Protein AF-A0A4S3JKX1-F1 (afdb_monomer_lite)

Radius of gyration: 17.15 Å; chains: 1; bounding box: 27×27×47 Å

Secondary structure (DSSP, 8-state):
-HHHHHHHHHHH----SHHHHHHHHHH-TTT-S-----SS-S---PPPTHHHHHHHHHHHHHHHT-SSHHHHHHHHHTT--TT-HHHHHHTT---S--

Structure (mmCIF, N/CA/C/O backbone):
data_AF-A0A4S3JKX1-F1
#
_entry.id   AF-A0A4S3JKX1-F1
#
loop_
_atom_site.group_PDB
_atom_site.id
_atom_site.type_symbol
_atom_site.label_atom_id
_atom_site.label_alt_id
_atom_site.label_comp_id
_atom_site.label_asym_id
_atom_site.label_entity_id
_atom_site.label_seq_id
_atom_site.pdbx_PDB_ins_code
_atom_site.Cartn_x
_atom_site.Cartn_y
_atom_site.Cartn_z
_atom_site.occupancy
_atom_site.B_iso_or_equiv
_atom_site.auth_seq_id
_atom_site.auth_comp_id
_atom_site.auth_asym_id
_atom_site.auth_atom_id
_atom_site.pdbx_PDB_model_num
ATOM 1 N N . MET A 1 1 ? -6.690 -7.264 -10.842 1.00 55.28 1 MET A N 1
ATOM 2 C CA . MET A 1 1 ? -5.610 -6.286 -10.564 1.00 55.28 1 MET A CA 1
ATOM 3 C C . MET A 1 1 ? -4.961 -5.783 -11.850 1.00 55.28 1 MET A C 1
ATOM 5 O O . MET A 1 1 ? -5.164 -4.623 -12.169 1.00 55.28 1 MET A O 1
ATOM 9 N N . ALA A 1 2 ? -4.208 -6.601 -12.604 1.00 63.41 2 ALA A N 1
ATOM 10 C CA . ALA A 1 2 ? -3.529 -6.127 -13.823 1.00 63.41 2 ALA A CA 1
ATOM 11 C C . ALA A 1 2 ? -4.509 -5.642 -14.911 1.00 63.41 2 ALA A C 1
ATOM 13 O O . ALA A 1 2 ? -4.326 -4.552 -15.443 1.00 63.41 2 ALA A O 1
ATOM 14 N N . LEU A 1 3 ? -5.590 -6.393 -15.155 1.00 70.56 3 LEU A N 1
ATOM 15 C CA . LEU A 1 3 ? -6.636 -6.021 -16.116 1.00 70.56 3 LEU A CA 1
ATOM 16 C C . LEU A 1 3 ? -7.401 -4.751 -15.701 1.00 70.56 3 LEU A C 1
ATOM 18 O O . LEU A 1 3 ? -7.641 -3.869 -16.520 1.00 70.56 3 LEU A O 1
ATOM 22 N N . ASP A 1 4 ? -7.724 -4.614 -14.413 1.00 74.69 4 ASP A N 1
ATOM 23 C CA . ASP A 1 4 ? -8.399 -3.416 -13.890 1.00 74.69 4 ASP A CA 1
ATOM 24 C C . ASP A 1 4 ? -7.527 -2.165 -14.070 1.00 74.69 4 ASP A C 1
ATOM 26 O O . ASP A 1 4 ? -8.016 -1.081 -14.385 1.00 74.69 4 ASP A O 1
ATOM 30 N N . VAL A 1 5 ? -6.211 -2.320 -13.901 1.00 69.94 5 VAL A N 1
ATOM 31 C CA . VAL A 1 5 ? -5.247 -1.234 -14.089 1.00 69.94 5 VAL A CA 1
ATOM 32 C C . VAL A 1 5 ? -5.045 -0.928 -15.566 1.00 69.94 5 VAL A C 1
ATOM 34 O O . VAL A 1 5 ? -4.941 0.242 -15.916 1.00 69.94 5 VAL A O 1
ATOM 37 N N . GLU A 1 6 ? -5.030 -1.931 -16.440 1.00 71.88 6 GLU A N 1
ATOM 38 C CA . GLU A 1 6 ? -5.019 -1.715 -17.886 1.00 71.88 6 GLU A CA 1
ATOM 39 C C . GLU A 1 6 ? -6.218 -0.868 -18.325 1.00 71.88 6 GLU A C 1
ATOM 41 O O . GLU A 1 6 ? -6.040 0.154 -18.991 1.00 71.88 6 GLU A O 1
ATOM 46 N N . LEU A 1 7 ? -7.430 -1.252 -17.916 1.00 79.62 7 LEU A N 1
ATOM 47 C CA . LEU A 1 7 ? -8.650 -0.511 -18.237 1.00 79.62 7 LEU A CA 1
ATOM 48 C C . LEU A 1 7 ? -8.585 0.925 -17.709 1.00 79.62 7 LEU A C 1
ATOM 50 O O . LEU A 1 7 ? -8.924 1.866 -18.431 1.00 79.62 7 LEU A O 1
ATOM 54 N N . PHE A 1 8 ? -8.096 1.113 -16.482 1.00 76.50 8 PHE A N 1
ATOM 55 C CA . PHE A 1 8 ? -7.911 2.434 -15.885 1.00 76.50 8 PHE A CA 1
ATOM 56 C C . PHE A 1 8 ? -6.877 3.284 -16.639 1.00 76.50 8 PHE A C 1
ATOM 58 O O . PHE A 1 8 ? -7.128 4.450 -16.926 1.00 76.50 8 PHE A O 1
ATOM 65 N N . VAL A 1 9 ? -5.738 2.712 -17.028 1.00 73.06 9 VAL A N 1
ATOM 66 C CA . VAL A 1 9 ? -4.692 3.404 -17.799 1.00 73.06 9 VAL A CA 1
ATOM 67 C C . VAL A 1 9 ? -5.201 3.798 -19.181 1.00 73.06 9 VAL A C 1
ATOM 69 O O . VAL A 1 9 ? -4.972 4.925 -19.614 1.00 73.06 9 VAL A O 1
ATOM 72 N N . ARG A 1 10 ? -5.927 2.913 -19.869 1.00 75.75 10 ARG A N 1
ATOM 73 C CA . ARG A 1 10 ? -6.507 3.219 -21.185 1.00 75.75 10 ARG A CA 1
ATOM 74 C C . ARG A 1 10 ? -7.521 4.361 -21.113 1.00 75.75 10 ARG A C 1
ATOM 76 O O . ARG A 1 10 ? -7.563 5.189 -22.016 1.00 75.75 10 ARG A O 1
ATOM 83 N N . SER A 1 11 ? -8.311 4.412 -20.041 1.00 81.12 11 SER A N 1
ATOM 84 C CA . SER A 1 11 ? -9.361 5.421 -19.854 1.00 81.12 11 SER A CA 1
ATOM 85 C C . SER A 1 11 ? -8.858 6.748 -19.272 1.00 81.12 11 SER A C 1
ATOM 87 O O . SER A 1 11 ? -9.361 7.797 -19.660 1.00 81.12 11 SER A O 1
ATOM 89 N N . HIS A 1 12 ? -7.859 6.726 -18.385 1.00 76.50 12 HIS A N 1
ATOM 90 C CA . HIS A 1 12 ? -7.445 7.896 -17.597 1.00 76.50 12 HIS A CA 1
ATOM 91 C C . HIS A 1 12 ? -5.969 8.284 -17.766 1.00 76.50 12 HIS A C 1
ATOM 93 O O . HIS A 1 12 ? -5.567 9.336 -17.281 1.00 76.50 12 HIS A O 1
ATOM 99 N N . ARG A 1 13 ? -5.147 7.469 -18.443 1.00 64.56 13 ARG A N 1
ATOM 100 C CA . ARG A 1 13 ? -3.698 7.683 -18.654 1.00 64.56 13 ARG A CA 1
ATOM 101 C C . ARG A 1 13 ? -2.880 7.866 -17.365 1.00 64.56 13 ARG A C 1
ATOM 103 O O . ARG A 1 13 ? -1.854 8.540 -17.371 1.00 64.56 13 ARG A O 1
ATOM 110 N N . LEU A 1 14 ? -3.311 7.251 -16.262 1.00 60.56 14 LEU A N 1
ATOM 111 C CA . LEU A 1 14 ? -2.640 7.322 -14.960 1.00 60.56 14 LEU A CA 1
ATOM 112 C C . LEU A 1 14 ? -2.249 5.925 -14.463 1.00 60.56 14 LEU A C 1
ATOM 114 O O . LEU A 1 14 ? -3.051 4.995 -14.512 1.00 60.56 14 LEU A O 1
ATOM 118 N N . HIS A 1 15 ? -1.031 5.785 -13.933 1.00 59.59 15 HIS A N 1
ATOM 119 C CA . HIS A 1 15 ? -0.527 4.536 -13.352 1.00 59.59 15 HIS A CA 1
ATOM 120 C C . HIS A 1 15 ? -0.518 4.600 -11.821 1.00 59.59 15 HIS A C 1
ATOM 122 O O . HIS A 1 15 ? -0.204 5.632 -11.233 1.00 59.59 15 HIS A O 1
ATOM 128 N N . ARG A 1 16 ? -0.815 3.477 -11.156 1.00 67.38 16 ARG A N 1
ATOM 129 C CA . ARG A 1 16 ? -0.809 3.370 -9.688 1.00 67.38 16 ARG A CA 1
ATOM 130 C C . ARG A 1 16 ? 0.372 2.526 -9.205 1.00 67.38 16 ARG A C 1
ATOM 132 O O . ARG A 1 16 ? 0.284 1.305 -9.216 1.00 67.38 16 ARG A O 1
ATOM 139 N N . GLY A 1 17 ? 1.443 3.165 -8.734 1.00 76.38 17 GLY A N 1
ATOM 140 C CA . GLY A 1 17 ? 2.581 2.511 -8.066 1.00 76.38 17 GLY A CA 1
ATOM 141 C C . GLY A 1 17 ? 3.518 1.702 -8.981 1.00 76.38 17 GLY A C 1
ATOM 142 O O . GLY A 1 17 ? 3.123 1.187 -10.027 1.00 76.38 17 GLY A O 1
ATOM 143 N N . ALA A 1 18 ? 4.783 1.569 -8.570 1.00 80.31 18 ALA A N 1
ATOM 144 C CA . ALA A 1 18 ? 5.848 1.005 -9.406 1.00 80.31 18 ALA A CA 1
ATOM 145 C C . ALA A 1 18 ? 5.655 -0.486 -9.757 1.00 80.31 18 ALA A C 1
ATOM 147 O O . ALA A 1 18 ? 5.819 -0.856 -10.917 1.00 80.31 18 ALA A O 1
ATOM 148 N N . LYS A 1 19 ? 5.237 -1.340 -8.809 1.00 78.62 19 LYS A N 1
ATOM 149 C CA . LYS A 1 19 ? 4.976 -2.773 -9.081 1.00 78.62 19 LYS A CA 1
ATOM 150 C C . LYS A 1 19 ? 3.878 -2.983 -10.122 1.00 78.62 19 LYS A C 1
ATOM 152 O O . LYS A 1 19 ? 4.005 -3.837 -10.996 1.00 78.62 19 LYS A O 1
ATOM 157 N N . THR A 1 20 ? 2.815 -2.189 -10.051 1.00 80.94 20 THR A N 1
ATOM 158 C CA . THR A 1 20 ? 1.704 -2.263 -10.999 1.00 80.94 20 THR A CA 1
ATOM 159 C C . THR A 1 20 ? 2.121 -1.774 -12.381 1.00 80.94 20 THR A C 1
ATOM 161 O O . THR A 1 20 ? 1.827 -2.439 -13.369 1.00 80.94 20 THR A O 1
ATOM 164 N N . ALA A 1 21 ? 2.840 -0.647 -12.456 1.00 81.81 21 ALA A N 1
ATOM 165 C CA . ALA A 1 21 ? 3.358 -0.112 -13.715 1.00 81.81 21 ALA A CA 1
ATOM 166 C C . ALA A 1 21 ? 4.310 -1.103 -14.399 1.00 81.81 21 ALA A C 1
ATOM 168 O O . ALA A 1 21 ? 4.204 -1.336 -15.599 1.00 81.81 21 ALA A O 1
ATOM 169 N N . LEU A 1 22 ? 5.187 -1.747 -13.624 1.00 83.69 22 LEU A N 1
ATOM 170 C CA . LEU A 1 22 ? 6.109 -2.753 -14.140 1.00 83.69 22 LEU A CA 1
ATOM 171 C C . LEU A 1 22 ? 5.384 -4.033 -14.578 1.00 83.69 22 LEU A C 1
ATOM 173 O O . LEU A 1 22 ? 5.689 -4.574 -15.633 1.00 83.69 22 LEU A O 1
ATOM 177 N N . THR A 1 23 ? 4.378 -4.481 -13.818 1.00 85.25 23 THR A N 1
ATOM 178 C CA . THR A 1 23 ? 3.524 -5.610 -14.224 1.00 85.25 23 THR A CA 1
ATOM 179 C C . THR A 1 23 ? 2.831 -5.309 -15.551 1.00 85.25 23 THR A C 1
ATOM 181 O O . THR A 1 23 ? 2.840 -6.150 -16.443 1.00 85.25 23 THR A O 1
ATOM 184 N N . LEU A 1 24 ? 2.280 -4.104 -15.713 1.00 84.94 24 LEU A N 1
ATOM 185 C CA . LEU A 1 24 ? 1.623 -3.687 -16.949 1.00 84.94 24 LEU A CA 1
ATOM 186 C C . LEU A 1 24 ? 2.598 -3.648 -18.130 1.00 84.94 24 LEU A C 1
ATOM 188 O O . LEU A 1 24 ? 2.267 -4.163 -19.188 1.00 84.94 24 LEU A O 1
ATOM 192 N N . ALA A 1 25 ? 3.802 -3.102 -17.943 1.00 87.69 25 ALA A N 1
ATOM 193 C CA . ALA A 1 25 ? 4.820 -3.057 -18.991 1.00 87.69 25 ALA A CA 1
ATOM 194 C C . ALA A 1 25 ? 5.272 -4.454 -19.446 1.00 87.69 25 ALA A C 1
ATOM 196 O O . ALA A 1 25 ? 5.525 -4.655 -20.628 1.00 87.69 25 ALA A O 1
ATOM 197 N N . LEU A 1 26 ? 5.329 -5.428 -18.530 1.00 87.00 26 LEU A N 1
ATOM 198 C CA . LEU A 1 26 ? 5.632 -6.820 -18.875 1.00 87.00 26 LEU A CA 1
ATOM 199 C C . LEU A 1 26 ? 4.494 -7.503 -19.649 1.00 87.00 26 LEU A C 1
ATOM 201 O O . LEU A 1 26 ? 4.768 -8.331 -20.510 1.00 87.00 26 LEU A O 1
ATOM 205 N N . HIS A 1 27 ? 3.232 -7.180 -19.346 1.00 87.88 27 HIS A N 1
ATOM 206 C CA . HIS A 1 27 ? 2.073 -7.796 -20.006 1.00 87.88 27 HIS A CA 1
ATOM 207 C C . HIS A 1 27 ? 1.684 -7.098 -21.318 1.00 87.88 27 HIS A C 1
ATOM 209 O O . HIS A 1 27 ? 1.125 -7.742 -22.199 1.00 87.88 27 HIS A O 1
ATOM 215 N N . LEU A 1 28 ? 1.963 -5.798 -21.447 1.00 87.81 28 LEU A N 1
ATOM 216 C CA . LEU A 1 28 ? 1.587 -4.948 -22.581 1.00 87.81 28 LEU A CA 1
ATOM 217 C C . LEU A 1 28 ? 2.777 -4.073 -23.018 1.00 87.81 28 LEU A C 1
ATOM 219 O O . LEU A 1 28 ? 2.725 -2.845 -22.877 1.00 87.81 28 LEU A O 1
ATOM 223 N N . PRO A 1 29 ? 3.861 -4.672 -23.537 1.00 87.50 29 PRO A N 1
ATOM 224 C CA . PRO A 1 29 ? 5.071 -3.933 -23.901 1.00 87.50 29 PRO A CA 1
ATOM 225 C C . PRO A 1 29 ? 4.824 -2.877 -24.989 1.00 87.50 29 PRO A C 1
ATOM 227 O O . PRO A 1 29 ? 5.470 -1.835 -24.985 1.00 87.50 29 PRO A O 1
ATOM 230 N N . ASP A 1 30 ? 3.833 -3.085 -25.860 1.00 89.94 30 ASP A N 1
ATOM 231 C CA . ASP A 1 30 ? 3.472 -2.120 -26.909 1.00 89.94 30 ASP A CA 1
ATOM 232 C C . ASP A 1 30 ? 2.761 -0.871 -26.364 1.00 89.94 30 ASP A C 1
ATOM 234 O O . ASP A 1 30 ? 2.745 0.179 -27.006 1.00 89.94 30 ASP A O 1
ATOM 238 N N . LEU A 1 31 ? 2.162 -0.966 -25.171 1.00 85.44 31 LEU A N 1
ATOM 239 C CA . LEU A 1 31 ? 1.461 0.149 -24.533 1.00 85.44 31 LEU A CA 1
ATOM 240 C C . LEU A 1 31 ? 2.422 1.059 -23.754 1.00 85.44 31 LEU A C 1
ATOM 242 O O . LEU A 1 31 ? 2.133 2.242 -23.572 1.00 85.44 31 LEU A O 1
ATOM 246 N N . ILE A 1 32 ? 3.546 0.521 -23.271 1.00 83.94 32 ILE A N 1
ATOM 247 C CA . ILE A 1 32 ? 4.444 1.196 -22.329 1.00 83.94 32 ILE A CA 1
ATOM 248 C C . ILE A 1 32 ? 5.864 1.249 -22.892 1.00 83.94 32 ILE A C 1
ATOM 250 O O . ILE A 1 32 ? 6.563 0.245 -22.946 1.00 83.94 32 ILE A O 1
ATOM 254 N N . SER A 1 33 ? 6.337 2.448 -23.235 1.00 85.75 33 SER A N 1
ATOM 255 C CA . SER A 1 33 ? 7.668 2.626 -23.832 1.00 85.75 33 SER A CA 1
ATOM 256 C C . SER A 1 33 ? 8.821 2.511 -22.829 1.00 85.75 33 SER A C 1
ATOM 258 O O . SER A 1 33 ? 9.879 1.983 -23.169 1.00 85.75 33 SER A O 1
ATOM 260 N N . LYS A 1 34 ? 8.654 3.037 -21.606 1.00 85.44 34 LYS A N 1
ATOM 261 C CA . LYS A 1 34 ? 9.666 3.036 -20.534 1.00 85.44 34 LYS A CA 1
ATOM 262 C C . LYS A 1 34 ? 9.004 3.047 -19.155 1.00 85.44 34 LYS A C 1
ATOM 264 O O . LYS A 1 34 ? 7.963 3.672 -18.972 1.00 85.44 34 LYS A O 1
ATOM 269 N N . VAL A 1 35 ? 9.653 2.421 -18.171 1.00 82.31 35 VAL A N 1
ATOM 270 C CA . VAL A 1 35 ? 9.248 2.453 -16.756 1.00 82.31 35 VAL A CA 1
ATOM 271 C C . VAL A 1 35 ? 10.446 2.831 -15.894 1.00 82.31 35 VAL A C 1
ATOM 273 O O . VAL A 1 35 ? 11.520 2.255 -16.037 1.00 82.31 35 VAL A O 1
ATOM 276 N N . ILE A 1 36 ? 10.245 3.772 -14.972 1.00 84.56 36 ILE A N 1
ATOM 277 C CA . ILE A 1 36 ? 11.194 4.088 -13.903 1.00 84.56 36 ILE A CA 1
ATOM 278 C C . ILE A 1 36 ? 10.505 3.745 -12.584 1.00 84.56 36 ILE A C 1
ATOM 280 O O . ILE A 1 36 ? 9.473 4.325 -12.246 1.00 84.56 36 ILE A O 1
ATOM 284 N N . ALA A 1 37 ? 11.048 2.771 -11.858 1.00 81.38 37 ALA A N 1
ATOM 285 C CA . ALA A 1 37 ? 10.541 2.393 -10.547 1.00 81.38 37 ALA A CA 1
ATOM 286 C C . ALA A 1 37 ? 11.226 3.230 -9.458 1.00 81.38 37 ALA A C 1
ATOM 288 O O . ALA A 1 37 ? 12.445 3.179 -9.326 1.00 81.38 37 ALA A O 1
ATOM 289 N N . VAL A 1 38 ? 10.440 3.965 -8.669 1.00 78.69 38 VAL A N 1
ATOM 290 C CA . VAL A 1 38 ? 10.911 4.750 -7.514 1.00 78.69 38 VAL A CA 1
ATOM 291 C C . VAL A 1 38 ? 10.319 4.152 -6.236 1.00 78.69 38 VAL A C 1
ATOM 293 O O . VAL A 1 38 ? 9.117 3.875 -6.206 1.00 78.69 38 VAL A O 1
ATOM 296 N N . ASP A 1 39 ? 11.167 3.919 -5.227 1.00 71.12 39 ASP A N 1
ATOM 297 C CA . ASP A 1 39 ? 10.918 3.375 -3.872 1.00 71.12 39 ASP A CA 1
ATOM 298 C C . ASP A 1 39 ? 10.256 1.988 -3.757 1.00 71.12 39 ASP A C 1
ATOM 300 O O . ASP A 1 39 ? 10.602 1.196 -2.887 1.00 71.12 39 ASP A O 1
ATOM 304 N N . ASN A 1 40 ? 9.337 1.639 -4.654 1.00 70.38 40 ASN A N 1
ATOM 305 C CA . ASN A 1 40 ? 8.532 0.418 -4.626 1.00 70.38 40 ASN A CA 1
ATOM 306 C C . ASN A 1 40 ? 8.831 -0.490 -5.826 1.00 70.38 40 ASN A C 1
ATOM 308 O O . ASN A 1 40 ? 7.917 -1.038 -6.448 1.00 70.38 40 ASN A O 1
ATOM 312 N N . GLY A 1 41 ? 10.108 -0.609 -6.193 1.00 73.94 41 GLY A N 1
ATOM 313 C CA . GLY A 1 41 ? 10.545 -1.474 -7.288 1.00 73.94 41 GLY A CA 1
ATOM 314 C C . GLY A 1 41 ? 10.188 -2.954 -7.079 1.00 73.94 41 GLY A C 1
ATOM 315 O O . GLY A 1 41 ? 9.821 -3.375 -5.975 1.00 73.94 41 GLY A O 1
ATOM 316 N N . PRO A 1 42 ? 10.260 -3.770 -8.145 1.00 68.75 42 PRO A N 1
ATOM 317 C CA . PRO A 1 42 ? 10.072 -5.210 -8.048 1.00 68.75 42 PRO A CA 1
ATOM 318 C C . PRO A 1 42 ? 11.238 -5.829 -7.275 1.00 68.75 42 PRO A C 1
ATOM 320 O O . PRO A 1 42 ? 12.275 -6.170 -7.831 1.00 68.75 42 PRO A O 1
ATOM 323 N N . VAL A 1 43 ? 11.057 -5.966 -5.970 1.00 78.81 43 VAL A N 1
ATOM 324 C CA . VAL A 1 43 ? 11.965 -6.699 -5.097 1.00 78.81 43 VAL A CA 1
ATOM 325 C C . VAL A 1 43 ? 11.186 -7.808 -4.405 1.00 78.81 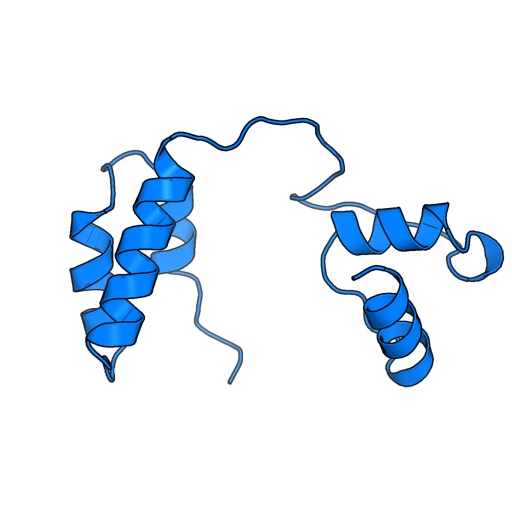43 VAL A C 1
ATOM 327 O O . VAL A 1 43 ? 10.037 -7.615 -3.989 1.00 78.81 43 VAL A O 1
ATOM 330 N N . HIS A 1 44 ? 11.805 -8.980 -4.308 1.00 76.25 44 HIS A N 1
ATOM 331 C CA . HIS A 1 44 ? 11.278 -10.080 -3.518 1.00 76.25 44 HIS A CA 1
ATOM 332 C C . HIS A 1 44 ? 11.748 -9.910 -2.071 1.00 76.25 44 HIS A C 1
ATOM 334 O O . HIS A 1 44 ? 12.853 -10.311 -1.717 1.00 76.25 44 HIS A O 1
ATOM 340 N N . LEU A 1 45 ? 10.921 -9.254 -1.258 1.00 78.31 45 LEU A N 1
ATOM 341 C CA . LEU A 1 45 ? 11.134 -9.103 0.179 1.00 78.31 45 LEU A CA 1
ATOM 342 C C . LEU A 1 45 ? 9.959 -9.742 0.923 1.00 78.31 45 LEU A C 1
ATOM 344 O O . LEU A 1 45 ? 8.810 -9.498 0.533 1.00 78.31 45 LEU A O 1
ATOM 348 N N . PRO A 1 46 ? 10.212 -10.534 1.979 1.00 79.75 46 PRO A N 1
ATOM 349 C CA . PRO A 1 46 ? 9.145 -10.988 2.855 1.00 79.75 46 PRO A CA 1
ATOM 350 C C . PRO A 1 46 ? 8.485 -9.786 3.541 1.00 79.75 46 PRO A C 1
ATOM 352 O O . PRO A 1 46 ? 9.112 -8.745 3.752 1.00 79.75 46 PRO A O 1
ATOM 355 N N . LEU A 1 47 ? 7.208 -9.932 3.897 1.00 78.44 47 LEU A N 1
ATOM 356 C CA . LEU A 1 47 ? 6.548 -8.955 4.758 1.00 78.44 47 LEU A CA 1
ATOM 357 C C . LEU A 1 47 ? 7.211 -8.994 6.137 1.00 78.44 47 LEU A C 1
ATOM 359 O O . LEU A 1 47 ? 7.418 -10.073 6.691 1.00 78.44 47 LEU A O 1
ATOM 363 N N . SER A 1 48 ? 7.538 -7.825 6.683 1.00 82.06 48 SER A N 1
ATOM 364 C CA . SER A 1 48 ? 8.028 -7.730 8.056 1.00 82.06 48 SER A CA 1
ATOM 365 C C . SER A 1 48 ? 6.923 -8.092 9.052 1.00 82.06 48 SER A C 1
ATOM 367 O O . SER A 1 48 ? 5.731 -7.938 8.769 1.00 82.06 48 SER A O 1
ATOM 369 N N . GLU A 1 49 ? 7.318 -8.523 10.251 1.00 79.19 49 GLU A N 1
ATOM 370 C CA . GLU A 1 49 ? 6.393 -8.793 11.365 1.00 79.19 49 GLU A CA 1
ATOM 371 C C . GLU A 1 49 ? 5.578 -7.549 11.776 1.00 79.19 49 GLU A C 1
ATOM 373 O O . GLU A 1 49 ? 4.471 -7.664 12.307 1.00 79.19 49 GLU A O 1
ATOM 378 N N . ASP A 1 50 ? 6.072 -6.352 11.440 1.00 80.38 50 ASP A N 1
ATOM 379 C CA . ASP A 1 50 ? 5.370 -5.079 11.620 1.00 80.38 50 ASP A CA 1
ATOM 380 C C . ASP A 1 50 ? 4.084 -4.984 10.794 1.00 80.38 50 ASP A C 1
ATOM 382 O O . ASP A 1 50 ? 3.126 -4.330 11.210 1.00 80.38 50 ASP A O 1
ATOM 386 N N . PHE A 1 51 ? 4.039 -5.611 9.617 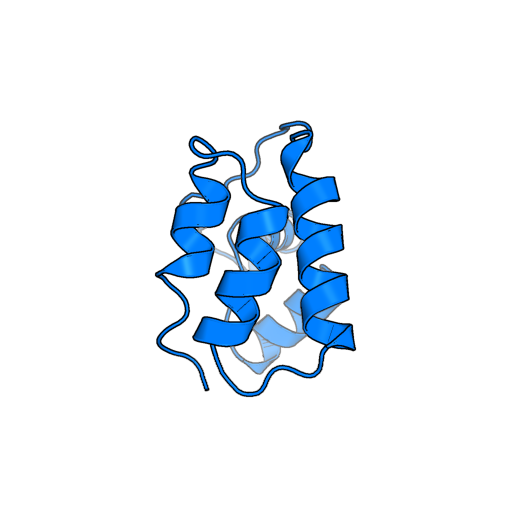1.00 82.25 51 PHE A N 1
ATOM 387 C CA . PHE A 1 51 ? 2.942 -5.413 8.674 1.00 82.25 51 PHE A CA 1
ATOM 388 C C . PHE A 1 51 ? 1.603 -5.976 9.192 1.00 82.25 51 PHE A C 1
ATOM 390 O O . PHE A 1 51 ? 0.615 -5.235 9.200 1.00 82.25 51 PHE A O 1
ATOM 397 N N . PRO A 1 52 ? 1.527 -7.217 9.719 1.00 87.50 52 PRO A N 1
ATOM 398 C CA . PRO A 1 52 ? 0.323 -7.700 10.398 1.00 87.50 52 PRO A CA 1
ATOM 399 C C . PRO A 1 52 ? -0.117 -6.828 11.581 1.00 87.50 52 PRO A C 1
ATOM 401 O O . PRO A 1 52 ? -1.316 -6.646 11.800 1.00 87.50 52 PRO A O 1
ATOM 404 N N . ARG A 1 53 ? 0.831 -6.278 12.349 1.00 86.06 53 ARG A N 1
ATOM 405 C CA . ARG A 1 53 ? 0.539 -5.397 13.488 1.00 86.06 53 ARG A CA 1
ATOM 406 C C . ARG A 1 53 ? -0.069 -4.073 13.027 1.00 86.06 53 ARG A C 1
ATOM 408 O O . ARG A 1 53 ? -1.086 -3.655 13.574 1.00 86.06 53 ARG A O 1
ATOM 415 N N . TYR A 1 54 ? 0.485 -3.475 11.977 1.00 84.94 54 TYR A N 1
ATOM 416 C CA . TYR A 1 54 ? -0.079 -2.291 11.337 1.00 84.94 54 TYR A CA 1
ATOM 417 C C . TYR A 1 54 ? -1.516 -2.532 10.851 1.00 84.94 54 TYR A C 1
ATOM 419 O O . TYR A 1 54 ? -2.400 -1.725 11.132 1.00 84.94 54 TYR A O 1
ATOM 427 N N . LEU A 1 55 ? -1.791 -3.670 10.197 1.00 89.50 55 LEU A N 1
ATOM 428 C CA . LEU A 1 55 ? -3.144 -4.002 9.729 1.00 89.50 55 LEU A CA 1
ATOM 429 C C . LEU A 1 55 ? -4.166 -4.102 10.870 1.00 89.50 55 LEU A C 1
ATOM 431 O O . LEU A 1 55 ? -5.304 -3.664 10.697 1.00 89.50 55 LEU A O 1
ATOM 435 N N . LYS A 1 56 ? -3.774 -4.635 12.034 1.00 91.88 56 LYS A N 1
ATOM 436 C CA . LYS A 1 56 ? -4.638 -4.661 13.227 1.00 91.88 56 LYS A CA 1
ATOM 437 C C . LYS A 1 56 ? -4.981 -3.247 13.700 1.00 91.88 56 LYS A C 1
ATOM 439 O O . LYS A 1 56 ? -6.157 -2.958 13.902 1.00 91.88 56 LYS A O 1
ATOM 444 N N . GLY A 1 57 ? -3.989 -2.358 13.777 1.00 91.00 57 GLY A N 1
ATOM 445 C CA . GLY A 1 57 ? -4.215 -0.953 14.126 1.00 91.00 57 GLY A CA 1
ATOM 446 C C . GLY A 1 57 ? -5.128 -0.233 13.133 1.00 91.00 57 GLY A C 1
ATOM 447 O O . GLY A 1 57 ? -6.058 0.461 13.536 1.00 91.00 57 GLY A O 1
ATOM 448 N N . MET A 1 58 ? -4.948 -0.465 11.830 1.00 91.12 58 MET A N 1
ATOM 449 C CA . MET A 1 58 ? -5.825 0.102 10.798 1.00 91.12 58 MET A CA 1
ATOM 450 C C . MET A 1 58 ? -7.268 -0.417 10.890 1.00 91.12 58 MET A C 1
ATOM 452 O O . MET A 1 58 ? -8.213 0.338 10.654 1.00 91.12 58 MET A O 1
ATOM 456 N N . ALA A 1 59 ? -7.459 -1.691 11.244 1.00 94.00 59 ALA A N 1
ATOM 457 C CA . ALA A 1 59 ? -8.788 -2.251 11.479 1.00 94.00 59 ALA A CA 1
ATOM 458 C C . ALA A 1 59 ? -9.463 -1.615 12.705 1.00 94.00 59 ALA A C 1
ATOM 460 O O . ALA A 1 59 ? -10.652 -1.301 12.652 1.00 94.00 59 ALA A O 1
ATOM 461 N N . GLU A 1 60 ? -8.708 -1.369 13.778 1.00 95.06 60 GLU A N 1
ATOM 462 C CA . GLU A 1 60 ? -9.212 -0.675 14.964 1.00 95.06 60 GLU A CA 1
ATOM 463 C C . GLU A 1 60 ? -9.614 0.769 14.653 1.00 95.06 60 GLU A C 1
ATOM 465 O O . GLU A 1 60 ? -10.732 1.157 14.985 1.00 95.06 60 GLU A O 1
ATOM 470 N N . ILE A 1 61 ? -8.782 1.530 13.929 1.00 92.94 61 ILE A N 1
ATOM 471 C CA . ILE A 1 61 ? -9.128 2.890 13.474 1.00 92.94 61 ILE A CA 1
ATOM 472 C C . ILE A 1 61 ? -10.464 2.892 12.728 1.00 92.94 61 ILE A C 1
ATOM 474 O O . ILE A 1 61 ? -11.336 3.721 12.999 1.00 92.94 61 ILE A O 1
ATOM 478 N N . LYS A 1 62 ? -10.633 1.956 11.785 1.00 91.69 62 LYS A N 1
ATOM 479 C CA . LYS A 1 62 ? -11.863 1.836 10.997 1.00 91.69 62 LYS A CA 1
ATOM 480 C C . LYS A 1 62 ? -13.079 1.586 11.893 1.00 91.69 62 LYS A C 1
ATOM 482 O O . LYS A 1 62 ? -14.121 2.202 11.680 1.00 91.69 62 LYS A O 1
ATOM 487 N N . ASN A 1 63 ? -12.950 0.701 12.879 1.00 96.06 63 ASN A N 1
ATOM 488 C CA . ASN A 1 63 ? -14.038 0.348 13.792 1.00 96.06 63 ASN A CA 1
ATOM 489 C C . ASN A 1 63 ? -14.360 1.470 14.788 1.00 96.06 63 ASN A C 1
ATOM 491 O O . ASN A 1 63 ? -15.522 1.654 15.135 1.00 96.06 63 ASN A O 1
ATOM 495 N N . ALA A 1 64 ? -13.354 2.238 15.208 1.00 94.81 64 ALA A N 1
ATOM 496 C CA . ALA A 1 64 ? -13.507 3.371 16.115 1.00 94.81 64 ALA A CA 1
ATOM 497 C C . ALA A 1 64 ? -14.197 4.584 15.464 1.00 94.81 64 ALA A C 1
ATOM 499 O O . ALA A 1 64 ? -14.581 5.512 16.168 1.00 94.81 64 ALA A O 1
ATOM 500 N N . GLN A 1 65 ? -14.364 4.588 14.133 1.00 92.62 65 GLN A N 1
ATOM 501 C CA . GLN A 1 65 ? -14.999 5.672 13.369 1.00 92.62 65 GLN A CA 1
ATOM 502 C C . GLN A 1 65 ? -14.455 7.070 13.706 1.00 92.62 65 GLN A C 1
ATOM 504 O O . GLN A 1 65 ? -15.215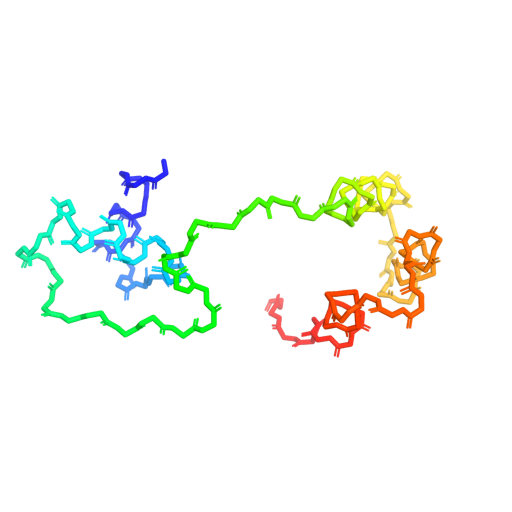 8.048 13.742 1.00 92.62 65 GLN A O 1
ATOM 509 N N . VAL A 1 66 ? -13.140 7.147 13.935 1.00 91.31 66 VAL A N 1
ATOM 510 C CA . VAL A 1 66 ? -12.432 8.381 14.287 1.00 91.31 66 VAL A CA 1
ATOM 511 C C . VAL A 1 66 ? -12.747 9.506 13.304 1.00 91.31 66 VAL A C 1
ATOM 513 O O . VAL A 1 66 ? -12.955 9.284 12.106 1.00 91.31 66 VAL A O 1
ATOM 516 N N . LYS A 1 67 ? -12.807 10.729 13.818 1.00 91.06 67 LYS A N 1
ATOM 517 C CA . LYS A 1 67 ? -13.138 11.936 13.051 1.00 91.06 67 LYS A CA 1
ATOM 518 C C . LYS A 1 67 ? -11.916 12.779 12.750 1.00 91.06 67 LYS A C 1
ATOM 520 O O . LYS A 1 67 ? -11.967 13.613 11.849 1.00 91.06 67 LYS A O 1
ATOM 525 N N . THR A 1 68 ? -10.829 12.559 13.481 1.00 88.06 68 THR A N 1
ATOM 526 C CA . THR A 1 68 ? -9.598 13.325 13.325 1.00 88.06 68 THR A CA 1
ATOM 527 C C . THR A 1 68 ? -8.391 12.422 13.100 1.00 88.06 68 THR A C 1
ATOM 529 O O . THR A 1 68 ? -8.335 11.278 13.553 1.00 88.06 68 THR A O 1
ATOM 532 N N . HIS A 1 69 ? -7.383 12.959 12.411 1.00 82.31 69 HIS A N 1
ATOM 533 C CA . HIS A 1 69 ? -6.092 12.287 12.247 1.00 82.31 69 HIS A CA 1
ATOM 534 C C . HIS A 1 69 ? -5.417 12.022 13.592 1.00 82.31 69 HIS A C 1
ATOM 536 O O . HIS A 1 69 ? -4.832 10.964 13.786 1.00 82.31 69 HIS A O 1
ATOM 542 N N . LEU A 1 70 ? -5.562 12.949 14.543 1.00 87.62 70 LEU A N 1
ATOM 543 C CA . LEU A 1 70 ? -4.997 12.805 15.877 1.00 87.62 70 LEU A CA 1
ATOM 544 C C . LEU A 1 70 ? -5.565 11.581 16.610 1.00 87.62 70 LEU A C 1
ATOM 546 O O . LEU A 1 70 ? -4.808 10.839 17.228 1.00 87.62 70 LEU A O 1
ATOM 550 N N . GLU A 1 71 ? -6.875 11.347 16.517 1.00 88.00 71 GLU A N 1
ATOM 551 C CA . GLU A 1 71 ? -7.515 10.147 17.073 1.00 88.00 71 GLU A CA 1
ATOM 552 C C . GLU A 1 71 ? -6.992 8.865 16.408 1.00 88.00 71 GLU A C 1
ATOM 554 O O . GLU A 1 71 ? -6.678 7.896 17.099 1.00 88.00 71 GLU A O 1
ATOM 559 N N . ALA A 1 72 ? -6.840 8.865 15.078 1.00 88.12 72 ALA A N 1
ATOM 560 C CA . ALA A 1 72 ? -6.267 7.733 14.349 1.00 88.12 72 ALA A CA 1
ATOM 561 C C . ALA A 1 72 ? -4.816 7.448 14.781 1.00 88.12 72 ALA A C 1
ATOM 563 O O . ALA A 1 72 ? -4.444 6.297 15.023 1.00 88.12 72 ALA A O 1
ATOM 564 N N . ASP A 1 73 ? -4.009 8.499 14.930 1.00 86.06 73 ASP A N 1
ATOM 565 C CA . ASP A 1 73 ? -2.617 8.407 15.365 1.00 86.06 73 ASP A CA 1
ATOM 566 C C . ASP A 1 73 ? -2.507 7.879 16.795 1.00 86.06 73 ASP A C 1
ATOM 568 O O . ASP A 1 73 ? -1.616 7.084 17.093 1.00 86.06 73 ASP A O 1
ATOM 572 N N . MET A 1 74 ? -3.408 8.294 17.691 1.00 88.50 74 MET A N 1
ATOM 573 C CA . MET A 1 74 ? -3.459 7.783 19.063 1.00 88.50 74 MET A CA 1
ATOM 574 C C . MET A 1 74 ? -3.694 6.272 19.094 1.00 88.50 74 MET A C 1
ATOM 576 O O . MET A 1 74 ? -3.031 5.582 19.865 1.00 88.50 74 MET A O 1
ATOM 580 N N . ILE A 1 75 ? -4.567 5.753 18.227 1.00 90.12 75 ILE A N 1
ATOM 581 C CA . ILE A 1 75 ? -4.797 4.309 18.090 1.00 90.12 75 ILE A CA 1
ATOM 582 C C . ILE A 1 75 ? -3.549 3.626 17.518 1.00 90.12 75 ILE A C 1
ATOM 584 O O . ILE A 1 75 ? -3.052 2.664 18.102 1.00 90.12 75 ILE A O 1
ATOM 588 N N . LEU A 1 76 ? -2.983 4.139 16.419 1.00 87.94 76 LEU A N 1
ATOM 589 C CA . LEU A 1 76 ? -1.814 3.529 15.768 1.00 87.94 76 LEU A CA 1
ATOM 590 C C . LEU A 1 76 ? -0.564 3.496 16.644 1.00 87.94 76 LEU A C 1
ATOM 592 O O . LEU A 1 76 ? 0.247 2.585 16.484 1.00 87.94 76 LEU A O 1
ATOM 596 N N . ARG A 1 77 ? -0.404 4.431 17.588 1.00 86.25 77 ARG A N 1
ATOM 597 C CA . ARG A 1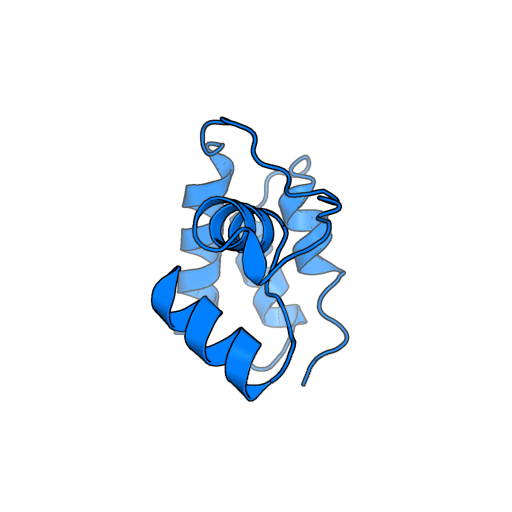 77 ? 0.711 4.419 18.553 1.00 86.25 77 ARG A CA 1
ATOM 598 C C . ARG A 1 77 ? 0.785 3.124 19.357 1.00 86.25 77 ARG A C 1
ATOM 600 O O . ARG A 1 77 ? 1.888 2.691 19.667 1.00 86.25 77 ARG A O 1
ATOM 607 N N . ASN A 1 78 ? -0.345 2.470 19.622 1.00 88.75 78 ASN A N 1
ATOM 608 C CA . ASN A 1 78 ? -0.384 1.189 20.339 1.00 88.75 78 ASN A CA 1
ATOM 609 C C . ASN A 1 78 ? 0.133 0.011 19.493 1.00 88.75 78 ASN A C 1
ATOM 611 O O . ASN A 1 78 ? 0.445 -1.054 20.020 1.00 88.75 78 ASN A O 1
ATOM 615 N N . TYR A 1 79 ? 0.236 0.208 18.180 1.00 85.75 79 TYR A N 1
ATOM 616 C CA . TYR A 1 79 ? 0.701 -0.770 17.199 1.00 85.75 79 TYR A CA 1
ATOM 617 C C . TYR A 1 79 ? 2.102 -0.427 16.662 1.00 85.75 79 TYR A C 1
ATOM 619 O O . TYR A 1 79 ? 2.652 -1.160 15.838 1.00 85.75 79 TYR A O 1
ATOM 627 N N . ALA A 1 80 ? 2.683 0.677 17.136 1.00 72.88 80 ALA A N 1
ATOM 628 C CA . ALA A 1 80 ? 4.005 1.165 16.786 1.00 72.88 80 ALA A CA 1
ATOM 629 C C . ALA A 1 80 ? 5.096 0.552 17.658 1.00 72.88 80 ALA A C 1
ATOM 631 O O . ALA A 1 80 ? 5.003 0.587 18.881 1.00 72.88 80 ALA A O 1
ATOM 632 N N . GLU A 1 81 ? 6.209 0.148 17.054 1.00 67.69 81 GLU A N 1
ATOM 633 C CA . GLU A 1 81 ? 7.487 0.181 17.765 1.00 67.69 81 GLU A CA 1
ATOM 634 C C . GLU A 1 81 ? 8.170 1.529 17.529 1.00 67.69 81 GLU A C 1
ATOM 636 O O . GLU A 1 81 ? 8.121 2.074 16.425 1.00 67.69 81 GLU A O 1
ATOM 641 N N . ALA A 1 82 ? 8.869 2.047 18.545 1.00 55.94 82 ALA A N 1
ATOM 642 C CA . ALA A 1 82 ? 9.563 3.342 18.502 1.00 55.94 82 ALA A CA 1
ATOM 643 C C . ALA A 1 82 ? 10.603 3.474 17.366 1.00 55.94 82 ALA A C 1
ATOM 645 O O . ALA A 1 82 ? 11.110 4.566 17.117 1.00 55.94 82 ALA A O 1
ATOM 646 N N . ARG A 1 83 ? 10.938 2.369 16.687 1.00 50.84 83 ARG A N 1
ATOM 647 C CA . ARG A 1 83 ? 11.929 2.289 15.609 1.00 50.84 83 ARG A CA 1
ATOM 648 C C . ARG A 1 83 ? 11.373 1.782 14.275 1.00 50.84 83 ARG A C 1
ATOM 650 O O . ARG A 1 83 ? 12.175 1.444 13.415 1.00 50.84 83 ARG A O 1
ATOM 657 N N . SER A 1 84 ? 10.054 1.730 14.067 1.00 57.00 84 SER A N 1
ATOM 658 C CA . SER A 1 84 ? 9.513 1.374 12.746 1.00 57.00 84 SER A CA 1
ATOM 659 C C . SER A 1 84 ? 9.408 2.627 11.856 1.00 57.00 84 SER A C 1
ATOM 661 O O . SER A 1 84 ? 8.507 3.448 12.061 1.00 57.00 84 SER A O 1
ATOM 663 N N . PRO A 1 85 ? 10.301 2.821 10.860 1.00 52.28 85 PRO A N 1
ATOM 664 C CA . PRO A 1 85 ? 10.239 3.975 9.956 1.00 52.28 85 PRO A CA 1
ATOM 665 C C . PRO A 1 85 ? 8.942 4.001 9.137 1.00 52.28 85 PRO A C 1
ATOM 667 O O . PRO A 1 85 ? 8.473 5.074 8.762 1.00 52.28 85 PRO A O 1
ATOM 670 N N . PHE A 1 86 ? 8.320 2.836 8.925 1.00 54.56 86 PHE A N 1
ATOM 671 C CA . PHE A 1 86 ? 7.036 2.714 8.242 1.00 54.56 86 PHE A CA 1
ATOM 672 C C . PHE A 1 86 ? 5.937 3.499 8.958 1.00 54.56 86 PHE A C 1
ATOM 674 O O . PHE A 1 86 ? 5.199 4.237 8.311 1.00 54.56 86 PHE A O 1
ATOM 681 N N . LEU A 1 87 ? 5.856 3.428 10.289 1.00 49.00 87 LEU A N 1
ATOM 682 C CA . LEU A 1 87 ? 4.798 4.127 11.015 1.00 49.00 87 LEU A CA 1
ATOM 683 C C . LEU A 1 87 ? 5.044 5.639 11.127 1.00 49.00 87 LEU A C 1
ATOM 685 O O . LEU A 1 87 ? 4.095 6.422 11.15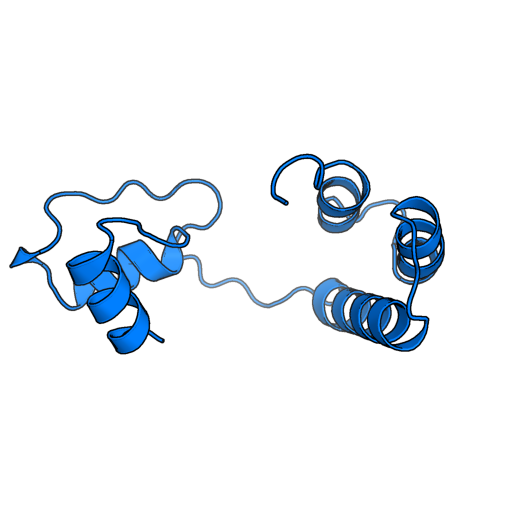7 1.00 49.00 87 LEU A O 1
ATOM 689 N N . LEU A 1 88 ? 6.307 6.071 11.117 1.00 49.06 88 LEU A N 1
ATOM 690 C CA . LEU A 1 88 ? 6.665 7.493 11.091 1.00 49.06 88 LEU A CA 1
ATOM 691 C C . LEU A 1 88 ? 6.235 8.183 9.785 1.00 49.06 88 LEU A C 1
ATOM 693 O O . LEU A 1 88 ? 5.875 9.358 9.816 1.00 49.06 88 LEU A O 1
ATOM 697 N N . LEU A 1 89 ? 6.222 7.462 8.657 1.00 51.16 89 LEU A N 1
ATOM 698 C CA . LEU A 1 89 ? 5.790 8.009 7.366 1.00 51.16 89 LEU A CA 1
ATOM 699 C C . LEU A 1 89 ? 4.258 8.156 7.286 1.00 51.16 89 LEU A C 1
ATOM 701 O O . LEU A 1 89 ? 3.758 9.169 6.798 1.00 51.16 89 LEU A O 1
ATOM 705 N N . PHE A 1 90 ? 3.504 7.187 7.820 1.00 50.22 90 PHE A N 1
ATOM 706 C CA . PHE A 1 90 ? 2.033 7.217 7.808 1.00 50.22 90 PHE A CA 1
ATOM 707 C C . PHE A 1 90 ? 1.417 8.170 8.846 1.00 50.22 90 PHE A C 1
ATOM 709 O O . PHE A 1 90 ? 0.335 8.689 8.599 1.00 50.22 90 PHE A O 1
ATOM 716 N N . THR A 1 91 ? 2.105 8.450 9.959 1.00 46.22 91 THR A N 1
ATOM 717 C CA . THR A 1 91 ? 1.621 9.356 11.029 1.00 46.22 91 THR A CA 1
ATOM 718 C C . THR A 1 91 ? 1.953 10.836 10.794 1.00 46.22 91 THR A C 1
ATOM 720 O O . THR A 1 91 ? 1.523 11.702 11.550 1.00 46.22 91 THR A O 1
ATOM 723 N N . ARG A 1 92 ? 2.739 11.168 9.757 1.00 44.50 92 ARG A N 1
ATOM 724 C CA . ARG A 1 92 ? 3.119 12.562 9.437 1.00 44.50 92 ARG A CA 1
ATOM 725 C C . ARG A 1 92 ? 2.931 12.974 7.971 1.00 44.50 92 ARG A C 1
ATOM 727 O O . ARG A 1 92 ? 3.217 14.121 7.644 1.00 44.50 92 ARG A O 1
ATOM 734 N N . GLY A 1 93 ? 2.459 12.075 7.102 1.00 44.62 93 GLY A N 1
ATOM 735 C CA . GLY A 1 93 ? 2.490 12.262 5.643 1.00 44.62 93 GLY A CA 1
ATOM 736 C C . GLY A 1 93 ? 1.159 12.217 4.884 1.00 44.62 93 GLY A C 1
ATOM 737 O O . GLY A 1 93 ? 1.181 12.425 3.678 1.00 44.62 93 GLY A O 1
ATOM 738 N N . PHE A 1 94 ? 0.006 11.984 5.522 1.00 43.91 94 PHE A N 1
ATOM 739 C CA . PHE A 1 94 ? -1.302 12.092 4.847 1.00 43.91 94 PHE A CA 1
ATOM 740 C C . PHE A 1 94 ? -1.939 13.466 5.091 1.00 43.91 94 PHE A C 1
ATOM 742 O O . PHE A 1 94 ? -2.996 13.601 5.697 1.00 43.91 94 PHE A O 1
ATOM 749 N N . VAL A 1 95 ? -1.256 14.497 4.594 1.00 45.06 95 VAL A N 1
ATOM 750 C CA . VAL A 1 95 ? -1.858 15.770 4.186 1.00 45.06 95 VAL A CA 1
ATOM 751 C C . VAL A 1 95 ? -1.790 15.774 2.658 1.00 45.06 95 VAL A C 1
ATOM 753 O O . VAL A 1 95 ? -0.733 15.487 2.108 1.00 45.06 95 VAL A O 1
ATOM 756 N N . LEU A 1 96 ? -2.911 16.089 1.999 1.00 34.97 96 LEU A N 1
ATOM 757 C CA . LEU A 1 96 ? -3.171 15.991 0.550 1.00 34.97 96 LEU A CA 1
ATOM 758 C C . LEU A 1 96 ? -3.425 14.564 0.019 1.00 34.97 96 LEU A C 1
ATOM 760 O O . LEU A 1 96 ? -2.526 13.867 -0.435 1.00 34.97 96 LEU A O 1
ATOM 764 N N . ILE A 1 97 ? -4.687 14.134 0.049 1.00 33.50 97 ILE A N 1
ATOM 765 C CA . ILE A 1 97 ? -5.601 14.097 -1.111 1.00 33.50 97 ILE A CA 1
ATOM 766 C C . ILE A 1 97 ? -6.974 13.750 -0.513 1.00 33.50 97 ILE A C 1
ATOM 768 O O . ILE A 1 97 ? -7.255 12.597 -0.182 1.00 33.50 97 ILE A O 1
ATOM 772 N N . ALA A 1 98 ? -7.769 14.795 -0.296 1.00 35.78 98 ALA A N 1
ATOM 773 C CA . ALA A 1 98 ? -9.224 14.729 -0.334 1.00 35.78 98 ALA A CA 1
ATOM 774 C C . ALA A 1 98 ? -9.653 15.158 -1.742 1.00 35.78 98 ALA A C 1
ATOM 776 O O . ALA A 1 98 ? -8.920 15.997 -2.323 1.00 35.78 98 ALA A O 1
#

Sequence (98 aa):
MALDVELFVRSHRLHRGAKTALTLALHLPDLISKVIAVDNGPVHLPLSEDFPRYLKGMAEIKNAQVKTHLEADMILRNYAEARSPFLLLFTRGFVLIA

Organism: NCBI:txid1220188

Foldseek 3Di:
DLVVQVVCCVVPVDHDAQVSLVVNCVVCVVVDPDGDHDPRHPDDDDDDPLPVLQVVLVVVCVVVVDDDLVVSLVSCVVSDDPPDVVNVCVSPPPDDDD

pLDDT: mean 75.67, std 15.65, range [33.5, 96.06]

InterPro domains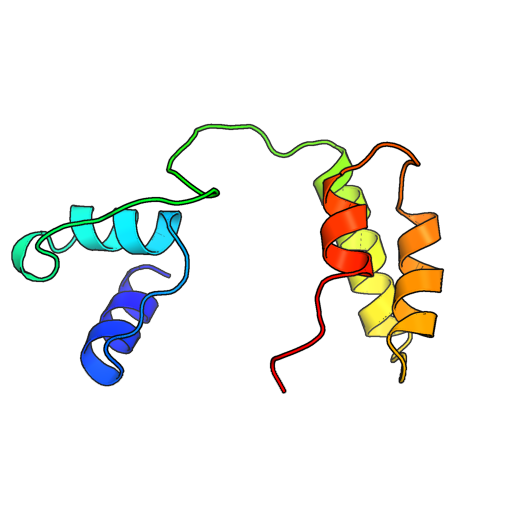:
  IPR029058 Alpha/Beta hydrolase fold [G3DSA:3.40.50.1820] (14-94)
  IPR029058 Alpha/Beta hydrolase fold [SSF53474] (2-61)